Protein AF-A0A3P7KHB3-F1 (afdb_monomer)

Sequence (122 aa):
MINVLMAIGLSVDYSAHVCYHYHLGQRDGLLLNAKERITKILRAVGRPMAEASLSTLICMLPLFFVPVYIIVAFAKTVCLVSLLGLFHGIVIIPVCLSFLIRTKHIPIDTLVLSEQKETMLK

Solvent-accessible surface area (backbone atoms only — not comparable to full-atom values): 6812 Å² total; per-residue (Å²): 114,68,69,58,56,52,41,52,52,55,36,48,47,42,41,48,56,52,50,51,54,48,54,54,65,58,72,69,66,70,95,52,58,71,66,57,48,51,51,53,48,47,57,66,49,46,54,61,51,51,50,54,43,49,55,51,45,60,66,34,53,70,39,63,76,45,98,42,71,69,50,33,51,48,36,52,51,53,47,52,38,43,54,52,22,51,51,47,35,65,51,47,48,60,52,53,46,54,53,54,50,64,72,53,79,64,69,70,67,61,59,56,52,53,56,50,55,60,60,72,74,104

Mean predicted aligned error: 10.56 Å

Nearest PDB structures (foldseek):
  6mg8-assembly1_A  TM=7.502E-01  e=2.997E-01  Mus musculus
  7rpi-assembly1_A  TM=7.398E-01  e=9.853E-01  Mus musculus
  8fvt-assembly1_B  TM=3.772E-01  e=4.816E+00  synthetic construct

Foldseek 3Di:
DVLVVVLVVLLVVLQVQLVVLLVVLVVVDPPDDLVVSLVVSLVVRLVVLVVVLVVLLVVLVVQCPDPDPVSNVSSVSSNVSSVVSSCCSSPVVSVVSVVVVVVPPPPPVVVVVVVVVVVVVD

Secondary structure (DSSP, 8-state):
-HHHHHHHHHHHHHHHHHHHHHHHHHHT-----HHHHHHHHHHHHHHHHHHHHHHHHHHHGGGGGS--HHHHHHHHHHHHHHHHHHHHHHHHHHHHHHHHHHH----THHHHHHHHHHHTT-

InterPro domains:
  IPR051697 Patched domain-containing protein [PTHR10796] (1-102)

pLDDT: mean 76.52, std 15.6, range [40.28, 95.19]

Organism: Strongylus vulgaris (NCBI:txid40348)

Structure (mmCIF, N/CA/C/O backbone):
data_AF-A0A3P7KHB3-F1
#
_entry.id   AF-A0A3P7KHB3-F1
#
loop_
_atom_site.group_PDB
_atom_site.id
_atom_site.type_symbol
_atom_site.label_atom_id
_atom_site.label_alt_id
_atom_site.label_comp_id
_atom_site.label_asym_id
_atom_site.label_entity_id
_atom_site.label_seq_id
_atom_site.pdbx_PDB_ins_code
_atom_site.Cartn_x
_atom_site.Cartn_y
_atom_site.Cartn_z
_atom_site.occupancy
_atom_site.B_iso_or_equiv
_atom_site.auth_seq_id
_atom_site.auth_comp_id
_atom_site.auth_asym_id
_atom_site.auth_atom_id
_atom_site.pdbx_PDB_model_num
ATOM 1 N N . MET A 1 1 ? -15.597 12.488 11.750 1.00 77.19 1 MET A N 1
ATOM 2 C CA . MET A 1 1 ? -14.901 13.290 10.714 1.00 77.19 1 MET A CA 1
ATOM 3 C C . MET A 1 1 ? -13.410 12.959 10.625 1.00 77.19 1 MET A C 1
ATOM 5 O O . MET A 1 1 ? -12.933 12.753 9.520 1.00 77.19 1 MET A O 1
ATOM 9 N N . ILE A 1 2 ? -12.695 12.801 11.749 1.00 87.06 2 ILE A N 1
ATOM 10 C CA . ILE A 1 2 ? -11.264 12.424 11.775 1.00 87.06 2 ILE A CA 1
ATOM 11 C C . ILE A 1 2 ? -10.922 11.146 10.974 1.00 87.06 2 ILE A C 1
ATOM 13 O O . ILE A 1 2 ? -9.929 11.133 10.257 1.00 87.06 2 ILE A O 1
ATOM 17 N N . ASN A 1 3 ? -11.775 10.110 10.998 1.00 85.25 3 ASN A N 1
ATOM 18 C CA . ASN A 1 3 ? -11.528 8.853 10.269 1.00 85.25 3 ASN A CA 1
ATOM 19 C C . ASN A 1 3 ? -11.426 9.053 8.750 1.00 85.25 3 ASN A C 1
ATOM 21 O O . ASN A 1 3 ? -10.685 8.335 8.093 1.00 85.25 3 ASN A O 1
ATOM 25 N N . VAL A 1 4 ? -12.149 10.033 8.194 1.00 85.81 4 VAL A N 1
ATOM 26 C CA . VAL A 1 4 ? -12.103 10.342 6.756 1.00 85.81 4 VAL A CA 1
ATOM 27 C C . VAL A 1 4 ? -10.781 11.022 6.402 1.00 85.81 4 VAL A C 1
ATOM 29 O O . VAL A 1 4 ? -10.164 10.671 5.405 1.00 85.81 4 VAL A O 1
ATOM 32 N N . LEU A 1 5 ? -10.302 11.941 7.246 1.00 89.81 5 LEU A N 1
ATOM 33 C CA . LEU A 1 5 ? -9.004 12.595 7.052 1.00 89.81 5 LEU A CA 1
ATOM 34 C C . LEU A 1 5 ? -7.849 11.589 7.142 1.00 89.81 5 LEU A C 1
ATOM 36 O O . LEU A 1 5 ? -6.985 11.568 6.270 1.00 89.81 5 LEU A O 1
ATOM 40 N N . MET A 1 6 ? -7.882 10.706 8.146 1.00 88.00 6 MET A N 1
ATOM 41 C CA . MET A 1 6 ? -6.930 9.596 8.278 1.00 88.00 6 MET A CA 1
ATOM 42 C C . MET A 1 6 ? -6.962 8.664 7.064 1.00 88.00 6 MET A C 1
ATOM 44 O O . MET A 1 6 ? -5.914 8.248 6.578 1.00 88.00 6 MET A O 1
ATOM 48 N N . ALA A 1 7 ? -8.159 8.363 6.553 1.00 85.62 7 ALA A N 1
ATOM 49 C CA . ALA A 1 7 ? -8.325 7.518 5.381 1.00 85.62 7 ALA A CA 1
ATOM 50 C C . ALA A 1 7 ? -7.689 8.128 4.122 1.00 85.62 7 ALA A C 1
ATOM 52 O O . ALA A 1 7 ? -6.986 7.432 3.389 1.00 85.62 7 ALA A O 1
ATOM 53 N N . ILE A 1 8 ? -7.890 9.428 3.898 1.00 88.75 8 ILE A N 1
ATOM 54 C CA . ILE A 1 8 ? -7.276 10.149 2.776 1.00 88.75 8 ILE A CA 1
ATOM 55 C C . ILE A 1 8 ? -5.749 10.155 2.924 1.00 88.75 8 ILE A C 1
ATOM 57 O O . ILE A 1 8 ? -5.054 9.826 1.967 1.00 88.75 8 ILE A O 1
ATOM 61 N N . GLY A 1 9 ? -5.235 10.465 4.120 1.00 88.38 9 GLY A N 1
ATOM 62 C CA . GLY A 1 9 ? -3.796 10.484 4.396 1.00 88.38 9 GLY A CA 1
ATOM 63 C C . GLY A 1 9 ? -3.125 9.139 4.114 1.00 88.38 9 GLY A C 1
ATOM 64 O O . GLY A 1 9 ? -2.205 9.077 3.304 1.00 88.38 9 GLY A O 1
ATOM 65 N N . LEU A 1 10 ? -3.649 8.052 4.693 1.00 83.44 10 LEU A N 1
ATOM 66 C CA . LEU A 1 10 ? -3.123 6.699 4.474 1.00 83.44 10 LEU A CA 1
ATOM 67 C C . LEU A 1 10 ? -3.180 6.289 2.996 1.00 83.44 10 LEU A C 1
ATOM 69 O O . LEU A 1 10 ? -2.219 5.734 2.472 1.00 83.44 10 LEU A O 1
ATOM 73 N N . SER A 1 11 ? -4.278 6.589 2.295 1.00 84.81 11 SER A N 1
ATOM 74 C CA . SER A 1 11 ? -4.411 6.261 0.871 1.00 84.81 11 SER A CA 1
ATOM 75 C C . SER A 1 11 ? -3.403 7.007 -0.014 1.00 84.81 11 SER A C 1
ATOM 77 O O . SER A 1 11 ? -2.885 6.432 -0.981 1.00 84.81 11 SER A O 1
ATOM 79 N N . VAL A 1 12 ? -3.144 8.285 0.279 1.00 86.06 12 VAL A N 1
ATOM 80 C CA . VAL A 1 12 ? -2.172 9.099 -0.466 1.00 86.06 12 VAL A CA 1
ATOM 81 C C . VAL A 1 12 ? -0.746 8.619 -0.194 1.00 86.06 12 VAL A C 1
ATOM 83 O O . VAL A 1 12 ? 0.024 8.502 -1.146 1.00 86.06 12 VAL A O 1
ATOM 86 N N . ASP A 1 13 ? -0.423 8.247 1.046 1.00 86.44 13 ASP A N 1
ATOM 87 C CA . ASP A 1 13 ? 0.891 7.708 1.425 1.00 86.44 13 ASP A CA 1
ATOM 88 C C . ASP A 1 13 ? 1.235 6.428 0.656 1.00 86.44 13 ASP A C 1
ATOM 90 O O . ASP A 1 13 ? 2.311 6.332 0.056 1.00 86.44 13 ASP A O 1
ATOM 94 N N . TYR A 1 14 ? 0.300 5.469 0.587 1.00 83.38 14 TYR A N 1
ATOM 95 C CA . TYR A 1 14 ? 0.499 4.238 -0.188 1.00 83.38 14 TYR A CA 1
ATOM 96 C C . TYR A 1 14 ? 0.823 4.543 -1.657 1.00 83.38 14 TYR A C 1
ATOM 98 O O . TYR A 1 14 ? 1.729 3.948 -2.240 1.00 83.38 14 TYR A O 1
ATOM 106 N N . SER A 1 15 ? 0.127 5.511 -2.257 1.00 83.06 15 SER A N 1
ATOM 107 C CA . SER A 1 15 ? 0.347 5.888 -3.658 1.00 83.06 15 SER A CA 1
ATOM 108 C C . SER A 1 15 ? 1.674 6.632 -3.860 1.00 83.06 15 SER A C 1
ATOM 110 O O . SER A 1 15 ? 2.387 6.376 -4.836 1.00 83.06 15 SER A O 1
ATOM 112 N N . ALA A 1 16 ? 2.035 7.527 -2.936 1.00 85.00 16 ALA A N 1
ATOM 113 C CA . ALA A 1 16 ? 3.264 8.313 -2.991 1.00 85.00 16 ALA A CA 1
ATOM 114 C C . ALA A 1 16 ? 4.513 7.432 -2.848 1.00 85.00 16 ALA A C 1
ATOM 116 O O . ALA A 1 16 ? 5.435 7.551 -3.659 1.00 85.00 16 ALA A O 1
ATOM 117 N N . HIS A 1 17 ? 4.520 6.497 -1.893 1.00 81.25 17 HIS A N 1
ATOM 118 C CA . HIS A 1 17 ? 5.635 5.568 -1.694 1.00 81.25 17 HIS A CA 1
ATOM 119 C C . HIS A 1 17 ? 5.889 4.697 -2.926 1.00 81.25 17 HIS A C 1
ATOM 121 O O . HIS A 1 17 ? 7.030 4.565 -3.380 1.00 81.25 17 HIS A O 1
ATOM 127 N N . VAL A 1 18 ? 4.833 4.141 -3.520 1.00 78.69 18 VAL A N 1
ATOM 128 C CA . VAL A 1 18 ? 4.968 3.305 -4.718 1.00 78.69 18 VAL A CA 1
ATOM 129 C C . VAL A 1 18 ? 5.438 4.131 -5.921 1.00 78.69 18 VAL A C 1
ATOM 131 O O . VAL A 1 18 ? 6.312 3.680 -6.664 1.00 78.69 18 VAL A O 1
ATOM 134 N N . CYS A 1 19 ? 4.926 5.353 -6.095 1.00 79.12 19 CYS A N 1
ATOM 135 C CA . CYS A 1 19 ? 5.354 6.254 -7.168 1.00 79.12 19 CYS A CA 1
ATOM 136 C C . CYS A 1 19 ? 6.832 6.662 -7.027 1.00 79.12 19 CYS A C 1
ATOM 138 O O . CYS A 1 19 ? 7.592 6.606 -7.997 1.0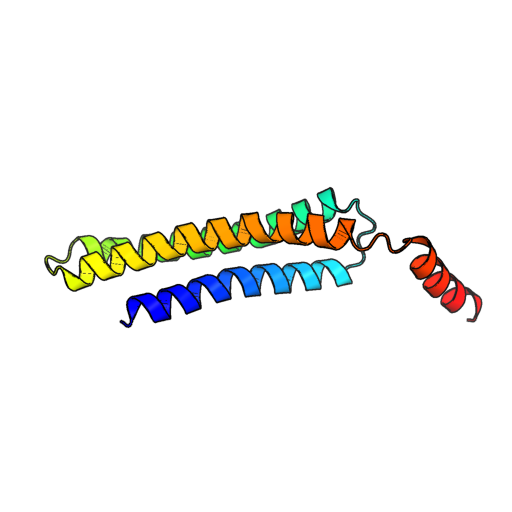0 79.12 19 CYS A O 1
ATOM 140 N N . TYR A 1 20 ? 7.261 7.008 -5.812 1.00 81.69 20 TYR A N 1
ATOM 141 C CA . TYR A 1 20 ? 8.634 7.415 -5.524 1.00 81.69 20 TYR A CA 1
ATOM 142 C C . TYR A 1 20 ? 9.641 6.308 -5.857 1.00 81.69 20 TYR A C 1
ATOM 144 O O . TYR A 1 20 ? 10.579 6.523 -6.628 1.00 81.69 20 TYR A O 1
ATOM 152 N N . HIS A 1 21 ? 9.412 5.093 -5.352 1.00 76.31 21 HIS A N 1
ATOM 153 C CA . HIS A 1 21 ? 10.289 3.957 -5.639 1.00 76.31 21 HIS A CA 1
ATOM 154 C C . HIS A 1 21 ? 10.237 3.524 -7.109 1.00 76.31 21 HIS A C 1
ATOM 156 O O . HIS A 1 21 ? 11.239 3.046 -7.647 1.00 76.31 21 HIS A O 1
ATOM 162 N N . TYR A 1 22 ? 9.107 3.728 -7.791 1.00 73.62 22 TYR A N 1
ATOM 163 C CA . TYR A 1 22 ? 9.029 3.518 -9.232 1.00 73.62 22 TYR A CA 1
ATOM 164 C C . TYR A 1 22 ? 9.907 4.494 -10.023 1.00 73.62 22 TYR A C 1
ATOM 166 O O . TYR A 1 22 ? 10.587 4.079 -10.969 1.00 73.62 22 TYR A O 1
ATOM 174 N N . HIS A 1 23 ? 9.902 5.773 -9.643 1.00 71.44 23 HIS A N 1
ATOM 175 C CA . HIS A 1 23 ? 10.740 6.785 -10.276 1.00 71.44 23 HIS A CA 1
ATOM 176 C C . HIS A 1 23 ? 12.227 6.544 -9.989 1.00 71.44 23 HIS A C 1
ATOM 178 O O . HIS A 1 23 ? 13.058 6.670 -10.888 1.00 71.44 23 HIS A O 1
ATOM 184 N N . LEU A 1 24 ? 12.565 6.104 -8.776 1.00 72.06 24 LEU A N 1
ATOM 185 C CA . LEU A 1 24 ? 13.930 5.707 -8.439 1.00 72.06 24 LEU A CA 1
ATOM 186 C C . LEU A 1 24 ? 14.395 4.529 -9.315 1.00 72.06 24 LEU A C 1
ATOM 188 O O . LEU A 1 24 ? 15.404 4.633 -10.005 1.00 72.06 24 LEU A O 1
ATOM 192 N N . GLY A 1 25 ? 13.568 3.487 -9.448 1.00 66.00 25 GLY A N 1
ATOM 193 C CA . GLY A 1 25 ? 13.828 2.372 -10.364 1.00 66.00 25 GLY A CA 1
ATOM 194 C C . GLY A 1 25 ? 13.714 2.713 -11.861 1.00 66.00 25 GLY A C 1
ATOM 195 O O . GLY A 1 25 ? 13.888 1.825 -12.699 1.00 66.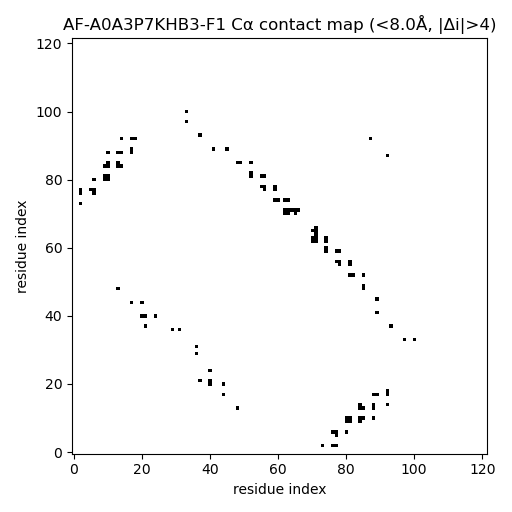00 25 GLY A O 1
ATOM 196 N N . GLN A 1 26 ? 13.329 3.939 -12.254 1.00 63.44 26 GLN A N 1
ATOM 197 C CA . GLN A 1 26 ? 13.480 4.442 -13.638 1.00 63.44 26 GLN A CA 1
ATOM 198 C C . GLN A 1 26 ? 14.897 4.947 -13.881 1.00 63.44 26 GLN A C 1
ATOM 200 O O . GLN A 1 26 ? 15.410 4.765 -14.981 1.00 63.44 26 GLN A O 1
ATOM 205 N N . ARG A 1 27 ? 15.508 5.576 -12.873 1.00 61.84 27 ARG A N 1
ATOM 206 C CA . ARG A 1 27 ? 16.837 6.187 -12.985 1.00 61.84 27 ARG A CA 1
ATOM 207 C C . ARG A 1 27 ? 17.951 5.143 -13.015 1.00 61.84 27 ARG A C 1
ATOM 209 O O . ARG A 1 27 ? 18.938 5.366 -13.699 1.00 61.84 27 ARG A O 1
ATOM 216 N N . ASP A 1 28 ? 17.739 3.980 -12.399 1.00 57.69 28 ASP A N 1
ATOM 217 C CA . ASP A 1 28 ? 18.711 2.873 -12.377 1.00 57.69 28 ASP A CA 1
ATOM 218 C C . ASP A 1 28 ? 18.849 2.097 -13.711 1.00 57.69 28 ASP A C 1
ATOM 220 O O . ASP A 1 28 ? 19.413 1.006 -13.738 1.00 57.69 28 ASP A O 1
ATOM 224 N N . GLY A 1 29 ? 18.341 2.625 -14.833 1.00 51.84 29 GLY A N 1
ATOM 225 C CA . GLY A 1 29 ? 18.830 2.250 -16.170 1.00 51.84 29 GLY A CA 1
ATOM 226 C C . GLY A 1 29 ? 18.706 0.775 -16.578 1.00 51.84 29 GLY A C 1
ATOM 227 O O . GLY A 1 29 ? 19.499 0.291 -17.378 1.00 51.84 29 GLY A O 1
ATOM 228 N N . LEU A 1 30 ? 17.730 0.021 -16.064 1.00 48.97 30 LEU A N 1
ATOM 229 C CA . LEU A 1 30 ? 17.516 -1.355 -16.521 1.00 48.97 30 LEU A CA 1
ATOM 230 C C . LEU A 1 30 ? 16.823 -1.345 -17.885 1.00 48.97 30 LEU A C 1
ATOM 232 O O . LEU A 1 30 ? 15.615 -1.102 -17.961 1.00 48.97 30 LEU A O 1
ATOM 236 N N . LEU A 1 31 ? 17.586 -1.668 -18.936 1.00 49.78 31 LEU A N 1
ATOM 237 C CA . LEU A 1 31 ? 17.110 -2.044 -20.275 1.00 49.78 31 LEU A CA 1
ATOM 238 C C . LEU A 1 31 ? 16.313 -3.363 -20.227 1.00 49.78 31 LEU A C 1
ATOM 240 O O . LEU A 1 31 ? 16.644 -4.351 -20.874 1.00 49.78 31 LEU A O 1
ATOM 244 N N . LEU A 1 32 ? 15.283 -3.405 -19.390 1.00 55.22 32 LEU A N 1
ATOM 245 C CA . LEU A 1 32 ? 14.363 -4.518 -19.251 1.00 55.22 32 LEU A CA 1
ATOM 246 C C . LEU A 1 32 ? 13.029 -4.147 -19.875 1.00 55.22 32 LEU A C 1
ATOM 248 O O . LEU A 1 32 ? 12.581 -2.998 -19.834 1.00 55.22 32 LEU A O 1
ATOM 252 N N . ASN A 1 33 ? 12.364 -5.169 -20.399 1.00 64.88 33 ASN A N 1
ATOM 253 C CA . ASN A 1 33 ? 11.018 -5.069 -20.929 1.00 64.88 33 ASN A CA 1
ATOM 254 C C . ASN A 1 33 ? 10.094 -4.406 -19.886 1.00 64.88 33 ASN A C 1
ATOM 256 O O . ASN A 1 33 ? 10.183 -4.707 -18.691 1.00 64.88 33 ASN A O 1
ATOM 260 N N . ALA A 1 34 ? 9.190 -3.514 -20.309 1.00 67.75 34 ALA A N 1
ATOM 261 C CA . ALA A 1 34 ? 8.378 -2.693 -19.395 1.00 67.75 34 ALA A CA 1
ATOM 262 C C . ALA A 1 34 ? 7.660 -3.523 -18.307 1.00 67.75 34 ALA A C 1
ATOM 264 O O . ALA A 1 34 ? 7.555 -3.103 -17.155 1.00 67.75 34 ALA A O 1
ATOM 265 N N . LYS A 1 35 ? 7.234 -4.744 -18.656 1.00 70.19 35 LYS A N 1
ATOM 266 C CA . LYS A 1 35 ? 6.599 -5.707 -17.744 1.00 70.19 35 LYS A CA 1
ATOM 267 C C . LYS A 1 35 ? 7.544 -6.254 -16.667 1.00 70.19 35 LYS A C 1
ATOM 269 O O . LYS A 1 35 ? 7.152 -6.342 -15.502 1.00 70.19 35 LYS A O 1
ATOM 274 N N . GLU A 1 36 ? 8.774 -6.613 -17.026 1.00 71.75 36 GLU A N 1
ATOM 275 C CA . GLU A 1 36 ? 9.775 -7.107 -16.068 1.00 71.75 36 GLU A CA 1
ATOM 276 C C . GLU A 1 36 ? 10.207 -6.005 -15.112 1.00 71.75 36 GLU A C 1
ATOM 278 O O . GLU A 1 36 ? 10.320 -6.236 -13.908 1.00 71.75 36 GLU A O 1
ATOM 283 N N . ARG A 1 37 ? 10.359 -4.783 -15.631 1.00 72.62 37 ARG A N 1
ATOM 284 C CA . ARG A 1 37 ? 10.688 -3.609 -14.826 1.00 72.62 37 ARG A CA 1
ATOM 285 C C . ARG A 1 37 ? 9.611 -3.316 -13.779 1.00 72.62 37 ARG A C 1
ATOM 287 O O . ARG A 1 37 ? 9.933 -3.180 -12.600 1.00 72.62 37 ARG A O 1
ATOM 294 N N . ILE A 1 38 ? 8.339 -3.293 -14.183 1.00 74.19 38 ILE A N 1
ATOM 295 C CA . ILE A 1 38 ? 7.208 -3.118 -13.258 1.00 74.19 38 ILE A CA 1
ATOM 296 C C . ILE A 1 38 ? 7.181 -4.245 -12.222 1.00 74.19 38 ILE A C 1
ATOM 298 O O . ILE A 1 38 ? 7.061 -3.971 -11.033 1.00 74.19 38 ILE A O 1
ATOM 302 N N . THR A 1 39 ? 7.360 -5.498 -12.642 1.00 77.56 39 THR A N 1
ATOM 303 C CA . THR A 1 39 ? 7.340 -6.654 -11.730 1.00 77.56 39 THR A CA 1
ATOM 304 C C . THR A 1 39 ? 8.468 -6.594 -10.699 1.00 77.56 39 THR A C 1
ATOM 306 O O . THR A 1 39 ? 8.250 -6.896 -9.526 1.00 77.56 39 THR A O 1
ATOM 309 N N . LYS A 1 40 ? 9.673 -6.182 -11.107 1.00 77.38 40 LYS A N 1
ATOM 310 C CA . LYS A 1 40 ? 10.829 -6.058 -10.210 1.00 77.38 40 LYS A CA 1
ATOM 311 C C . LYS A 1 40 ? 10.610 -4.961 -9.166 1.00 77.38 40 LYS A C 1
ATOM 313 O O . LYS A 1 40 ? 10.848 -5.195 -7.984 1.00 77.38 40 LYS A O 1
ATOM 318 N N . ILE A 1 41 ? 10.086 -3.810 -9.586 1.00 75.88 41 ILE A N 1
ATOM 319 C CA . ILE A 1 41 ? 9.760 -2.691 -8.690 1.00 75.88 41 ILE A CA 1
ATOM 320 C C . ILE A 1 41 ? 8.622 -3.076 -7.740 1.00 75.88 41 ILE A C 1
ATOM 322 O O . ILE A 1 41 ? 8.731 -2.870 -6.535 1.00 75.88 41 ILE A O 1
ATOM 326 N N . LEU A 1 42 ? 7.563 -3.707 -8.252 1.00 80.19 42 LEU A N 1
ATOM 327 C CA . LEU A 1 42 ? 6.432 -4.144 -7.438 1.00 80.19 42 LEU A CA 1
ATOM 328 C C . LEU A 1 42 ? 6.842 -5.221 -6.427 1.00 80.19 42 LEU A C 1
ATOM 330 O O . LEU A 1 42 ? 6.311 -5.251 -5.325 1.00 80.19 42 LEU A O 1
ATOM 334 N N . ARG A 1 43 ? 7.821 -6.074 -6.748 1.00 81.44 43 ARG A N 1
ATOM 335 C CA . ARG A 1 43 ? 8.406 -7.008 -5.772 1.00 81.44 43 ARG A CA 1
ATOM 336 C C . ARG A 1 43 ? 9.231 -6.298 -4.703 1.00 81.44 43 ARG A C 1
ATOM 338 O O . ARG A 1 43 ? 9.147 -6.688 -3.542 1.00 81.44 43 ARG A O 1
ATOM 345 N N . ALA A 1 44 ? 10.001 -5.280 -5.083 1.00 82.00 44 ALA A N 1
ATOM 346 C CA . ALA A 1 44 ? 10.817 -4.510 -4.148 1.00 82.00 44 ALA A CA 1
ATOM 347 C C . ALA A 1 44 ? 9.961 -3.676 -3.179 1.00 82.00 44 ALA A C 1
ATOM 349 O O . ALA A 1 44 ? 10.269 -3.615 -1.995 1.00 82.00 44 ALA A O 1
ATOM 350 N N . VAL A 1 45 ? 8.865 -3.082 -3.663 1.00 83.62 45 VAL A N 1
ATOM 351 C CA . VAL A 1 45 ? 7.998 -2.178 -2.883 1.00 83.62 45 VAL A CA 1
ATOM 352 C C . VAL A 1 45 ? 6.793 -2.893 -2.270 1.00 83.62 45 VAL A C 1
ATOM 354 O O . VAL A 1 45 ? 6.337 -2.542 -1.187 1.00 83.62 45 VAL A O 1
ATOM 357 N N . GLY A 1 46 ? 6.276 -3.930 -2.924 1.00 85.56 46 GLY A N 1
ATOM 358 C CA . GLY A 1 46 ? 5.080 -4.641 -2.475 1.00 85.56 46 GLY A CA 1
ATOM 359 C C . GLY A 1 46 ? 5.281 -5.367 -1.147 1.00 85.56 46 GLY A C 1
ATOM 360 O O . GLY A 1 46 ? 4.373 -5.370 -0.323 1.00 85.56 46 GLY A O 1
ATOM 361 N N . ARG A 1 47 ? 6.476 -5.928 -0.901 1.00 85.81 47 ARG A N 1
ATOM 362 C CA . ARG A 1 47 ? 6.808 -6.546 0.395 1.00 85.81 47 ARG A CA 1
ATOM 363 C C . ARG A 1 47 ? 6.765 -5.551 1.565 1.00 85.81 47 ARG A C 1
ATOM 365 O O . ARG A 1 47 ? 5.981 -5.805 2.476 1.00 85.81 47 ARG A O 1
ATOM 372 N N . PRO A 1 48 ? 7.514 -4.431 1.549 1.00 89.12 48 PRO A N 1
ATOM 373 C CA . PRO A 1 48 ? 7.472 -3.468 2.650 1.00 89.12 48 PRO A CA 1
ATOM 374 C C . PRO A 1 48 ? 6.094 -2.810 2.812 1.00 89.12 48 PRO A C 1
ATOM 376 O O . PRO A 1 48 ? 5.667 -2.559 3.934 1.00 89.12 48 PRO A O 1
ATOM 379 N N . MET A 1 49 ? 5.349 -2.589 1.722 1.00 88.88 49 MET A N 1
ATOM 380 C CA . MET A 1 49 ? 3.973 -2.079 1.811 1.00 88.88 49 MET A CA 1
ATOM 381 C C . MET A 1 49 ? 3.037 -3.064 2.522 1.00 88.88 49 MET A C 1
ATOM 383 O O . MET A 1 49 ? 2.280 -2.667 3.405 1.00 88.88 49 MET A O 1
ATOM 387 N N . ALA A 1 50 ? 3.089 -4.348 2.154 1.00 89.94 50 ALA A N 1
ATOM 388 C CA . ALA A 1 50 ? 2.256 -5.373 2.775 1.00 89.94 50 ALA A CA 1
ATOM 389 C C . ALA A 1 50 ? 2.590 -5.543 4.263 1.00 89.94 50 ALA A C 1
ATOM 391 O O . ALA A 1 50 ? 1.684 -5.690 5.082 1.00 89.94 50 ALA A O 1
ATOM 392 N N . GLU A 1 51 ? 3.873 -5.476 4.616 1.00 92.12 51 GLU A N 1
ATOM 393 C CA . GLU A 1 51 ? 4.339 -5.517 6.002 1.00 92.12 51 GLU A CA 1
ATOM 394 C C . GLU A 1 51 ? 3.826 -4.319 6.817 1.00 92.12 51 GLU A C 1
ATOM 396 O O . GLU A 1 51 ? 3.300 -4.502 7.915 1.00 92.12 51 GLU A O 1
ATOM 401 N N . ALA A 1 52 ? 3.884 -3.107 6.257 1.00 90.81 52 ALA A N 1
ATOM 402 C CA . ALA A 1 52 ? 3.353 -1.901 6.894 1.00 90.81 52 ALA A CA 1
ATOM 403 C C . ALA A 1 52 ? 1.824 -1.952 7.094 1.00 90.81 52 ALA A C 1
ATOM 405 O O . ALA A 1 52 ? 1.299 -1.542 8.134 1.00 90.81 52 ALA A O 1
ATOM 406 N N . SER A 1 53 ? 1.078 -2.482 6.123 1.00 91.50 53 SER A N 1
ATOM 407 C CA . SER A 1 53 ? -0.363 -2.703 6.289 1.00 91.50 53 SER A CA 1
ATOM 408 C C . SER A 1 53 ? -0.655 -3.771 7.346 1.00 91.50 53 SER A C 1
ATOM 410 O O . SER A 1 53 ? -1.532 -3.574 8.184 1.00 91.50 53 SER A O 1
ATOM 412 N N . LEU A 1 54 ? 0.098 -4.875 7.369 1.00 93.81 54 LEU A N 1
ATOM 413 C CA . LEU A 1 54 ? -0.052 -5.931 8.376 1.00 93.81 54 LEU A CA 1
ATOM 414 C C . LEU A 1 54 ? 0.209 -5.419 9.795 1.00 93.81 54 LEU A C 1
ATOM 416 O O . LEU A 1 54 ? -0.577 -5.713 10.696 1.00 93.81 54 LEU A O 1
ATOM 420 N N . SER A 1 55 ? 1.256 -4.619 10.002 1.00 94.62 55 SER A N 1
ATOM 421 C CA . SER A 1 55 ? 1.545 -4.034 11.316 1.00 94.62 55 SER A CA 1
ATOM 422 C C . SER A 1 55 ? 0.440 -3.075 11.772 1.00 94.62 55 SER A C 1
ATOM 424 O O . SER A 1 55 ? 0.064 -3.086 12.946 1.00 94.62 55 SER A O 1
ATOM 426 N N . THR A 1 56 ? -0.167 -2.330 10.842 1.00 92.62 56 THR A N 1
ATOM 427 C CA . THR A 1 56 ? -1.341 -1.485 11.116 1.00 92.62 56 THR A CA 1
ATOM 428 C C . THR A 1 56 ? -2.550 -2.325 11.536 1.00 92.62 56 THR A C 1
ATOM 430 O O . THR A 1 56 ? -3.220 -1.990 12.512 1.00 92.62 56 THR A O 1
ATOM 433 N N . LEU A 1 57 ? -2.818 -3.442 10.853 1.00 93.12 57 LEU A N 1
ATOM 434 C CA . LEU A 1 57 ? -3.915 -4.346 11.215 1.00 93.12 57 LEU A CA 1
ATOM 435 C C . LEU A 1 57 ? -3.706 -4.962 12.602 1.00 93.12 57 LEU A C 1
ATOM 437 O O . LEU A 1 57 ? -4.637 -4.978 13.405 1.00 93.12 57 LEU A O 1
ATOM 441 N N . ILE A 1 58 ? -2.483 -5.409 12.904 1.00 95.19 58 ILE A N 1
ATOM 442 C CA . ILE A 1 58 ? -2.123 -5.953 14.221 1.00 95.19 58 ILE A CA 1
ATOM 443 C C . ILE A 1 58 ? -2.289 -4.885 15.308 1.00 95.19 58 ILE A C 1
ATOM 445 O O . ILE A 1 58 ? -2.857 -5.167 16.361 1.00 95.19 58 ILE A O 1
ATOM 449 N N . CYS A 1 59 ? -1.869 -3.647 15.039 1.00 93.75 59 CYS A N 1
ATOM 450 C CA . CYS A 1 59 ? -2.028 -2.512 15.951 1.00 93.75 59 CYS A CA 1
ATOM 451 C C . CYS A 1 59 ? -3.504 -2.223 16.284 1.00 93.75 59 CYS A C 1
ATOM 453 O O . CYS A 1 59 ? -3.831 -1.841 17.407 1.00 93.75 59 CYS A O 1
ATOM 455 N N . MET A 1 60 ? -4.417 -2.456 15.338 1.00 93.19 60 MET A N 1
ATOM 456 C CA . MET A 1 60 ? -5.852 -2.229 15.537 1.00 93.19 60 MET A CA 1
ATOM 457 C C . MET A 1 60 ? -6.571 -3.381 16.263 1.00 93.19 60 MET A C 1
ATOM 459 O O . MET A 1 60 ? -7.668 -3.164 16.776 1.00 93.19 60 MET A O 1
ATOM 463 N N . LEU A 1 61 ? -5.982 -4.583 16.362 1.00 93.31 61 LEU A N 1
ATOM 464 C CA . LEU A 1 61 ? -6.577 -5.738 17.060 1.00 93.31 61 LEU A CA 1
ATOM 465 C C . LEU A 1 61 ? -7.037 -5.452 18.506 1.00 93.31 61 LEU A C 1
ATOM 467 O O . LEU A 1 61 ? -8.188 -5.766 18.813 1.00 93.31 61 LEU A O 1
ATOM 471 N N . PRO A 1 62 ? -6.228 -4.850 19.405 1.00 93.62 62 PRO A N 1
ATOM 472 C CA . PRO A 1 62 ? -6.649 -4.590 20.785 1.00 93.62 62 PRO A CA 1
ATOM 473 C C . PRO A 1 62 ? -7.866 -3.658 20.892 1.00 93.62 62 PRO A C 1
ATOM 475 O O . PRO A 1 62 ? -8.654 -3.778 21.830 1.00 93.62 62 PRO A O 1
ATOM 478 N N . LEU A 1 63 ? -8.070 -2.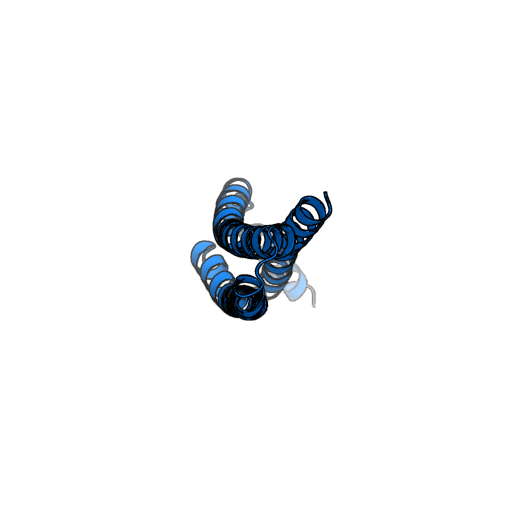763 19.919 1.00 91.12 63 LEU A N 1
ATOM 479 C CA . LEU A 1 63 ? -9.177 -1.803 19.933 1.00 91.12 63 LEU A CA 1
ATOM 480 C C . LEU A 1 63 ? -10.544 -2.473 19.718 1.00 91.12 63 LEU A C 1
ATOM 482 O O . LEU A 1 63 ? -11.562 -1.904 20.107 1.00 91.12 63 LEU A O 1
ATOM 486 N N . PHE A 1 64 ? -10.587 -3.685 19.155 1.00 91.06 64 PHE A N 1
ATOM 487 C CA . PHE A 1 64 ? -11.833 -4.443 19.002 1.00 91.06 64 PHE A CA 1
ATOM 488 C C . PHE A 1 64 ? -12.390 -4.978 20.326 1.00 91.06 64 PHE A C 1
ATOM 490 O O . PHE A 1 64 ? -13.590 -5.226 20.413 1.00 91.06 64 PHE A O 1
ATOM 497 N N . PHE A 1 65 ? -11.552 -5.133 21.355 1.00 91.81 65 PHE A N 1
ATOM 498 C CA . PHE A 1 65 ? -11.974 -5.628 22.671 1.00 91.81 65 PHE A CA 1
ATOM 499 C C . PHE A 1 65 ? -12.539 -4.526 23.575 1.00 91.81 65 PHE A C 1
ATOM 501 O O . PHE A 1 65 ? -13.046 -4.811 24.659 1.00 91.81 65 PHE A O 1
ATOM 508 N N . VAL A 1 66 ? -12.472 -3.266 23.140 1.00 93.56 66 VAL A N 1
ATOM 509 C CA . VAL A 1 66 ? -13.014 -2.131 23.886 1.00 93.56 66 VAL A CA 1
ATOM 510 C C . VAL A 1 66 ? -14.525 -2.043 23.630 1.00 93.56 66 VAL A C 1
ATOM 512 O O . VAL A 1 66 ? -14.929 -1.862 22.480 1.00 93.56 66 VAL A O 1
ATOM 515 N N . PRO A 1 67 ? -15.390 -2.097 24.663 1.00 90.38 67 PRO A N 1
ATOM 516 C CA . PRO A 1 67 ? -16.850 -2.074 24.515 1.00 90.38 67 PRO A CA 1
ATOM 517 C C . PRO A 1 67 ? -17.390 -0.656 24.244 1.00 90.38 67 PRO A C 1
ATOM 519 O O . PRO A 1 67 ? -18.416 -0.245 24.778 1.00 90.38 67 PRO A O 1
ATOM 522 N N . VAL A 1 68 ? -16.684 0.125 23.426 1.00 94.12 68 VAL A N 1
ATOM 523 C CA . VAL A 1 68 ? -17.058 1.490 23.059 1.00 94.12 68 VAL A CA 1
ATOM 524 C C . VAL A 1 68 ? -17.209 1.556 21.547 1.00 94.12 68 VAL A C 1
ATOM 526 O O . VAL A 1 68 ? -16.241 1.405 20.801 1.00 94.12 68 VAL A O 1
ATOM 529 N N . TYR A 1 69 ? -18.430 1.846 21.095 1.00 90.75 69 TYR A N 1
ATOM 530 C CA . TYR A 1 69 ? -18.792 1.890 19.676 1.00 90.75 69 TYR A CA 1
ATOM 531 C C . TYR A 1 69 ? -17.822 2.724 18.830 1.00 90.75 69 TYR A C 1
ATOM 533 O O . TYR A 1 69 ? -17.407 2.288 17.758 1.00 90.75 69 TYR A O 1
ATOM 541 N N . ILE A 1 70 ? -17.422 3.904 19.318 1.00 90.81 70 ILE A N 1
ATOM 542 C CA . ILE A 1 70 ? -16.577 4.812 18.537 1.00 90.81 70 ILE A CA 1
ATOM 543 C C . ILE A 1 70 ? -15.173 4.249 18.289 1.00 90.81 70 ILE A C 1
ATOM 545 O O . ILE A 1 70 ? -14.622 4.443 17.207 1.00 90.81 70 ILE A O 1
ATOM 549 N N . ILE A 1 71 ? -14.626 3.501 19.251 1.00 90.94 71 ILE A N 1
ATOM 550 C CA . ILE A 1 71 ? -13.294 2.890 19.167 1.00 90.94 71 ILE A CA 1
ATOM 551 C C . ILE A 1 71 ? -13.315 1.705 18.201 1.00 90.94 71 ILE A C 1
ATOM 553 O O . ILE A 1 71 ? -12.449 1.588 17.334 1.00 90.94 71 ILE A O 1
ATOM 557 N N . VAL A 1 72 ? -14.356 0.874 18.273 1.00 91.31 72 VAL A N 1
ATOM 558 C CA . VAL A 1 72 ? -14.535 -0.251 17.345 1.00 91.31 72 VAL A CA 1
ATOM 559 C C . VAL A 1 72 ? -14.784 0.251 15.920 1.00 91.31 72 VAL A C 1
ATOM 561 O O . VAL A 1 72 ? -14.193 -0.260 14.969 1.00 91.31 72 VAL A O 1
ATOM 564 N N . ALA A 1 73 ? -15.619 1.280 15.747 1.00 90.75 73 ALA A N 1
ATOM 565 C CA . ALA A 1 73 ? -15.849 1.901 14.444 1.00 90.75 73 ALA A CA 1
ATOM 566 C C . ALA A 1 73 ? -14.552 2.489 13.863 1.00 90.75 73 ALA A C 1
ATOM 568 O O . ALA A 1 73 ? -14.281 2.321 12.674 1.00 90.75 73 ALA A O 1
ATOM 569 N N . PHE A 1 74 ? -13.722 3.115 14.699 1.00 90.25 74 PHE A N 1
ATOM 570 C CA . PHE A 1 74 ? -12.406 3.615 14.312 1.00 90.25 74 PHE A CA 1
ATOM 571 C C . PHE A 1 74 ? -11.482 2.500 13.808 1.00 90.25 74 PHE A C 1
ATOM 573 O O . PHE A 1 74 ? -11.010 2.575 12.670 1.00 90.25 74 PHE A O 1
ATOM 580 N N . ALA A 1 75 ? -11.306 1.432 14.590 1.00 91.62 75 ALA A N 1
ATOM 581 C CA . ALA A 1 75 ? -10.489 0.285 14.199 1.00 91.62 75 ALA A CA 1
ATOM 582 C C . ALA A 1 75 ? -10.974 -0.332 12.876 1.00 91.62 75 ALA A C 1
ATOM 584 O O . ALA A 1 75 ? -10.180 -0.560 11.963 1.00 91.62 75 ALA A O 1
ATOM 585 N N . LYS A 1 76 ? -12.295 -0.499 12.711 1.00 90.38 76 LYS A N 1
ATOM 586 C CA . LYS A 1 76 ? -12.895 -0.985 11.456 1.00 90.38 76 LYS A CA 1
ATOM 587 C C . LYS A 1 76 ? -12.556 -0.081 10.275 1.00 90.38 76 LYS A C 1
ATOM 589 O O . LYS A 1 76 ? -12.182 -0.593 9.224 1.00 90.38 76 LYS A O 1
ATOM 594 N N . THR A 1 77 ? -12.651 1.240 10.434 1.00 91.81 77 THR A N 1
ATOM 595 C CA . THR A 1 77 ? -12.326 2.177 9.346 1.00 91.81 77 THR A CA 1
ATOM 596 C C . THR A 1 77 ? -10.848 2.156 8.962 1.00 91.81 77 THR A C 1
ATOM 598 O O . THR A 1 77 ? -10.546 2.166 7.770 1.00 91.81 77 THR A O 1
ATOM 601 N N . VAL A 1 78 ? -9.931 2.069 9.932 1.00 91.00 78 VAL A N 1
ATOM 602 C CA . VAL A 1 78 ? -8.486 2.014 9.657 1.00 91.00 78 VAL A CA 1
ATOM 603 C C . VAL A 1 78 ? -8.108 0.700 8.973 1.00 91.00 78 VAL A C 1
ATOM 605 O O . VAL A 1 78 ? -7.392 0.718 7.974 1.00 91.00 78 VAL A O 1
ATOM 608 N N . CYS A 1 79 ? -8.642 -0.435 9.432 1.00 92.00 79 CYS A N 1
ATOM 609 C CA . CYS A 1 79 ? -8.418 -1.717 8.764 1.00 92.00 79 CYS A CA 1
ATOM 610 C C . CYS A 1 79 ? -8.924 -1.698 7.316 1.00 92.00 79 CYS A C 1
ATOM 612 O O . CYS A 1 79 ? -8.226 -2.136 6.402 1.00 92.00 79 CYS A O 1
ATOM 614 N N . LEU A 1 80 ? -10.125 -1.157 7.097 1.00 92.44 80 LEU A N 1
ATOM 615 C CA . LEU A 1 80 ? -10.752 -1.128 5.779 1.00 92.44 80 LEU A CA 1
ATOM 616 C C . LEU A 1 80 ? -9.993 -0.204 4.818 1.00 92.44 80 LEU A C 1
ATOM 618 O O . LEU A 1 80 ? -9.743 -0.594 3.677 1.00 92.44 80 LEU A O 1
ATOM 622 N N . VAL A 1 81 ? -9.549 0.971 5.279 1.00 91.62 81 VAL A N 1
ATOM 623 C CA . VAL A 1 81 ? -8.748 1.865 4.433 1.00 91.62 81 VAL A CA 1
ATOM 624 C C . VAL A 1 81 ? -7.344 1.326 4.173 1.00 91.62 81 VAL A C 1
ATOM 626 O O . VAL A 1 81 ? -6.842 1.495 3.070 1.00 91.62 81 VAL A O 1
ATOM 629 N N . SER A 1 82 ? -6.716 0.646 5.137 1.00 91.50 82 SER A N 1
ATOM 630 C CA . SER A 1 82 ? -5.387 0.059 4.934 1.00 91.50 82 SER A CA 1
ATOM 631 C C . SER A 1 82 ? -5.423 -1.035 3.864 1.00 91.50 82 SER A C 1
ATOM 633 O O . SER A 1 82 ? -4.571 -1.058 2.977 1.00 91.50 82 SER A O 1
ATOM 635 N N . LEU A 1 83 ? -6.453 -1.890 3.880 1.00 91.44 83 LEU A N 1
ATOM 636 C CA . LEU A 1 83 ? -6.648 -2.933 2.870 1.00 91.44 83 LEU A CA 1
ATOM 637 C C . LEU A 1 83 ? -6.970 -2.351 1.489 1.00 91.44 83 LEU A C 1
ATOM 639 O O . LEU A 1 83 ? -6.350 -2.742 0.498 1.00 91.44 83 LEU A O 1
ATOM 643 N N . LEU A 1 84 ? -7.915 -1.407 1.415 1.00 89.69 84 LEU A N 1
ATOM 644 C CA . LEU A 1 84 ? -8.276 -0.767 0.147 1.00 89.69 84 LEU A CA 1
ATOM 645 C C . LEU A 1 84 ? -7.126 0.073 -0.414 1.00 89.69 84 LEU A C 1
ATOM 647 O O . LEU A 1 84 ? -6.876 0.020 -1.613 1.00 89.69 84 LEU A O 1
ATOM 651 N N . GLY A 1 85 ? -6.408 0.804 0.435 1.00 88.31 85 GLY A N 1
ATOM 652 C CA . GLY A 1 85 ? -5.255 1.616 0.060 1.00 88.31 85 GLY A CA 1
ATOM 653 C C . GLY A 1 85 ? -4.094 0.768 -0.450 1.00 88.31 85 GLY A C 1
ATOM 654 O O . GLY A 1 85 ? -3.530 1.086 -1.494 1.00 88.31 85 GLY A O 1
ATOM 655 N N . LEU A 1 86 ? -3.796 -0.358 0.209 1.00 88.81 86 LEU A N 1
ATOM 656 C CA . LEU A 1 86 ? -2.790 -1.316 -0.256 1.00 88.81 86 LEU A CA 1
ATOM 657 C C . LEU A 1 86 ? -3.181 -1.929 -1.607 1.00 88.81 86 LEU A C 1
ATOM 659 O O . LEU A 1 86 ? -2.367 -1.963 -2.531 1.00 88.81 86 LEU A O 1
ATOM 663 N N . PHE A 1 87 ? -4.431 -2.386 -1.742 1.00 87.19 87 PHE A N 1
ATOM 664 C CA . PHE A 1 87 ? -4.935 -2.955 -2.992 1.00 87.19 87 PHE A CA 1
ATOM 665 C C . PHE A 1 87 ? -4.875 -1.930 -4.128 1.00 87.19 87 PHE A C 1
ATOM 667 O O . PHE A 1 87 ? -4.327 -2.203 -5.195 1.00 87.19 87 PHE A O 1
ATOM 674 N N . HIS A 1 88 ? -5.373 -0.721 -3.883 1.00 83.81 88 HIS A N 1
ATOM 675 C CA . HIS A 1 88 ? -5.385 0.352 -4.864 1.00 83.81 88 HIS A CA 1
ATOM 676 C C . HIS A 1 88 ? -3.959 0.807 -5.217 1.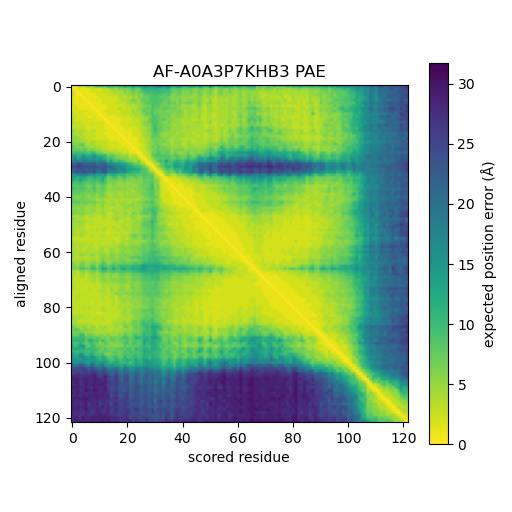00 83.81 88 HIS A C 1
ATOM 678 O O . HIS A 1 88 ? -3.658 0.983 -6.395 1.00 83.81 88 HIS A O 1
ATOM 684 N N . GLY A 1 89 ? -3.054 0.940 -4.245 1.00 79.81 89 GLY A N 1
ATOM 685 C CA . GLY A 1 89 ? -1.658 1.327 -4.470 1.00 79.81 89 GLY A CA 1
ATOM 686 C C . GLY A 1 89 ? -0.877 0.307 -5.303 1.00 79.81 89 GLY A C 1
ATOM 687 O O . GLY A 1 89 ? -0.132 0.684 -6.208 1.00 79.81 89 GLY A O 1
ATOM 688 N N . ILE A 1 90 ? -1.094 -0.990 -5.061 1.00 81.25 90 ILE A N 1
ATOM 689 C CA . ILE A 1 90 ? -0.414 -2.073 -5.786 1.00 81.25 90 ILE A CA 1
ATOM 690 C C . ILE A 1 90 ? -1.039 -2.335 -7.162 1.00 81.25 90 ILE A C 1
ATOM 692 O O . ILE A 1 90 ? -0.307 -2.708 -8.073 1.00 81.25 90 ILE A O 1
ATOM 696 N N . VAL A 1 91 ? -2.352 -2.154 -7.345 1.00 79.06 91 VAL A N 1
ATOM 697 C CA . VAL A 1 91 ? -3.056 -2.495 -8.601 1.00 79.06 91 VAL A CA 1
ATOM 698 C C . VAL A 1 91 ? -3.156 -1.313 -9.565 1.00 79.06 91 VAL A C 1
ATOM 700 O O . VAL A 1 91 ? -2.932 -1.480 -10.764 1.00 79.06 91 VAL A O 1
ATOM 703 N N . ILE A 1 92 ? -3.461 -0.106 -9.084 1.00 77.75 92 ILE A N 1
ATOM 704 C CA . ILE A 1 92 ? -3.678 1.046 -9.975 1.00 77.75 92 ILE A CA 1
ATOM 705 C C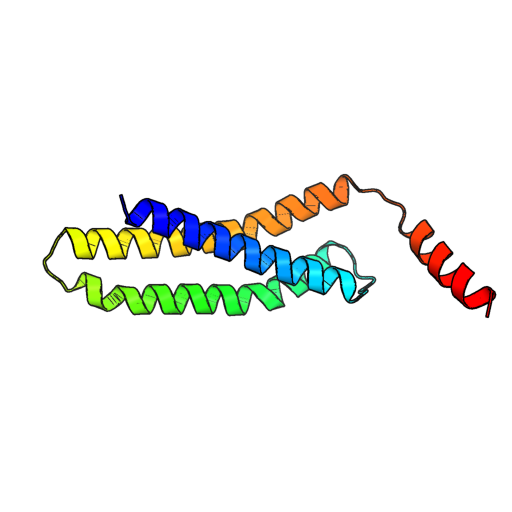 . ILE A 1 92 ? -2.368 1.525 -10.586 1.00 77.75 92 ILE A C 1
ATOM 707 O O . ILE A 1 92 ? -2.343 1.881 -11.760 1.00 77.75 92 ILE A O 1
ATOM 711 N N . ILE A 1 93 ? -1.261 1.481 -9.848 1.00 72.50 93 ILE A N 1
ATOM 712 C CA . ILE A 1 93 ? 0.029 1.944 -10.364 1.00 72.50 93 ILE A CA 1
ATOM 713 C C . ILE A 1 93 ? 0.547 1.115 -11.551 1.00 72.50 93 ILE A C 1
ATOM 715 O O . ILE A 1 93 ? 0.879 1.736 -12.562 1.00 72.50 93 ILE A O 1
ATOM 719 N N . PRO A 1 94 ? 0.588 -0.234 -11.539 1.00 69.44 94 PRO A N 1
ATOM 720 C CA . PRO A 1 94 ? 1.009 -1.002 -12.712 1.00 69.44 94 PRO A CA 1
ATOM 721 C C . PRO A 1 94 ? 0.068 -0.820 -13.909 1.00 69.44 94 PRO A C 1
ATOM 723 O O . PRO A 1 94 ? 0.536 -0.835 -15.051 1.00 69.44 94 PRO A O 1
ATOM 726 N N . VAL A 1 95 ? -1.231 -0.602 -13.676 1.00 75.12 95 VAL A N 1
ATOM 727 C CA . VAL A 1 95 ? -2.213 -0.338 -14.741 1.00 75.12 95 VAL A CA 1
ATOM 728 C C . VAL A 1 95 ? -2.008 1.054 -15.346 1.00 7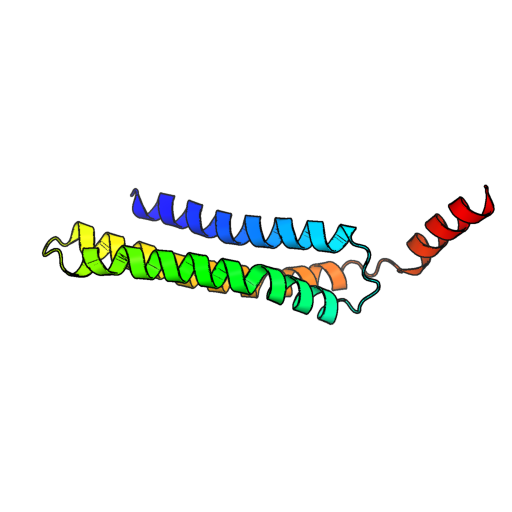5.12 95 VAL A C 1
ATOM 730 O O . VAL A 1 95 ? -1.861 1.172 -16.564 1.00 75.12 95 VAL A O 1
ATOM 733 N N . CYS A 1 96 ? -1.903 2.093 -14.514 1.00 71.19 96 CYS A N 1
ATOM 734 C CA . CYS A 1 96 ? -1.618 3.462 -14.947 1.00 71.19 96 CYS A CA 1
ATOM 735 C C . CYS A 1 96 ? -0.281 3.554 -15.688 1.00 71.19 96 CYS A C 1
ATOM 737 O O . CYS A 1 96 ? -0.215 4.177 -16.744 1.00 71.19 96 CYS A O 1
ATOM 739 N N . LEU A 1 97 ? 0.771 2.890 -15.203 1.00 65.44 97 LEU A N 1
ATOM 740 C CA . LEU A 1 97 ? 2.055 2.795 -15.907 1.00 65.44 97 LEU A CA 1
ATOM 741 C C . LEU A 1 97 ? 1.941 2.085 -17.247 1.00 65.44 97 LEU A C 1
ATOM 743 O O . LEU A 1 97 ? 2.525 2.551 -18.219 1.00 65.44 97 LEU A O 1
ATOM 747 N N . SER A 1 98 ? 1.227 0.959 -17.307 1.00 66.62 98 SER A N 1
ATOM 748 C CA . SER A 1 98 ? 1.044 0.224 -18.563 1.00 66.62 98 SER A CA 1
ATOM 749 C C . SER A 1 98 ? 0.353 1.099 -19.607 1.00 66.62 98 SER A C 1
ATOM 751 O O . SER A 1 98 ? 0.732 1.073 -20.778 1.00 66.62 98 SER A O 1
ATOM 753 N N . PHE A 1 99 ? -0.607 1.923 -19.180 1.00 67.31 99 PHE A N 1
ATOM 754 C CA . PHE A 1 99 ? -1.262 2.899 -20.042 1.00 67.31 99 PHE A CA 1
ATOM 755 C C . PHE A 1 99 ? -0.318 4.046 -20.440 1.00 67.31 99 PHE A C 1
ATOM 757 O O . PHE A 1 99 ? -0.199 4.361 -21.620 1.00 67.31 99 PHE A O 1
ATOM 764 N N . LEU A 1 100 ? 0.428 4.620 -19.490 1.00 65.88 100 LEU A N 1
ATOM 765 C CA . LEU A 1 100 ? 1.345 5.737 -19.744 1.00 65.88 100 LEU A CA 1
ATOM 766 C C . LEU A 1 100 ? 2.517 5.342 -20.663 1.00 65.88 100 LEU A C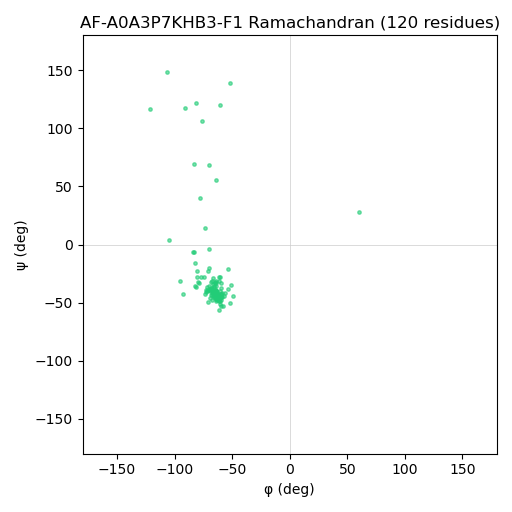 1
ATOM 768 O O . LEU A 1 100 ? 2.896 6.111 -21.545 1.00 65.88 100 LEU A O 1
ATOM 772 N N . ILE A 1 101 ? 3.066 4.134 -20.490 1.00 61.38 101 ILE A N 1
ATOM 773 C CA . ILE A 1 101 ? 4.124 3.559 -21.339 1.00 61.38 101 ILE A CA 1
ATOM 774 C C . ILE A 1 101 ? 3.579 3.237 -22.734 1.00 61.38 101 ILE A C 1
ATOM 776 O O . ILE A 1 101 ? 4.263 3.484 -23.720 1.00 61.38 101 ILE A O 1
ATOM 780 N N . ARG A 1 102 ? 2.340 2.739 -22.844 1.00 55.16 102 ARG A N 1
ATOM 781 C CA . ARG A 1 102 ? 1.693 2.503 -24.144 1.00 55.16 102 ARG A CA 1
ATOM 782 C C . ARG A 1 102 ? 1.449 3.803 -24.920 1.00 55.16 102 ARG A C 1
ATOM 784 O O . A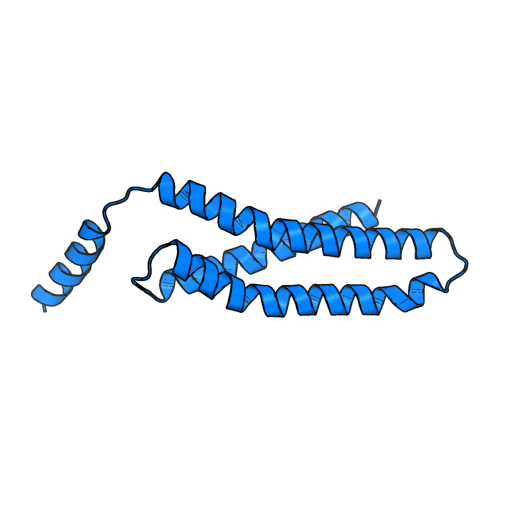RG A 1 102 ? 1.556 3.791 -26.141 1.00 55.16 102 ARG A O 1
ATOM 791 N N . THR A 1 103 ? 1.168 4.909 -24.232 1.00 53.28 103 THR A N 1
ATOM 792 C CA . THR A 1 103 ? 0.994 6.231 -24.859 1.00 53.28 103 THR A CA 1
ATOM 793 C C . THR A 1 103 ? 2.336 6.889 -25.209 1.00 53.28 103 THR A C 1
ATOM 795 O O . THR A 1 103 ? 2.449 7.542 -26.244 1.00 53.28 103 THR A O 1
ATOM 798 N N . LYS A 1 104 ? 3.392 6.664 -24.413 1.00 46.00 104 LYS A N 1
ATOM 799 C CA . LYS A 1 104 ? 4.785 6.970 -24.783 1.00 46.00 104 LYS A CA 1
ATOM 800 C C . LYS A 1 104 ? 5.377 5.833 -25.630 1.00 46.00 104 LYS A C 1
ATOM 802 O O . LYS A 1 104 ? 6.335 5.178 -25.226 1.00 46.00 104 LYS A O 1
ATOM 807 N N . HIS A 1 105 ? 4.901 5.657 -26.860 1.00 43.03 105 HIS A N 1
ATOM 808 C CA . HIS A 1 105 ? 5.769 5.107 -27.907 1.00 43.03 105 HIS A CA 1
ATOM 809 C C . HIS A 1 105 ? 6.832 6.166 -28.253 1.00 43.03 105 HIS A C 1
ATOM 811 O O . HIS A 1 105 ? 6.794 6.806 -29.301 1.00 43.03 105 HIS A O 1
ATOM 817 N N . ILE A 1 106 ? 7.745 6.422 -27.316 1.00 44.25 106 ILE A N 1
ATOM 818 C CA . ILE A 1 106 ? 8.963 7.182 -27.572 1.00 44.25 106 ILE A CA 1
ATOM 819 C C . ILE A 1 106 ? 10.003 6.138 -27.960 1.00 44.25 106 ILE A C 1
ATOM 821 O O . ILE A 1 106 ? 10.269 5.247 -27.150 1.00 44.25 106 ILE A O 1
ATOM 825 N N . PRO A 1 107 ? 10.541 6.197 -29.187 1.00 40.28 107 PRO A N 1
ATOM 826 C CA . PRO A 1 107 ? 11.492 5.211 -29.667 1.00 40.28 107 PRO A CA 1
ATOM 827 C C . PRO A 1 107 ? 12.716 5.238 -28.751 1.00 40.28 107 PRO A C 1
ATOM 829 O O . PRO A 1 107 ? 13.372 6.267 -28.607 1.00 40.28 107 PRO A O 1
ATOM 832 N N . ILE A 1 108 ? 12.997 4.098 -28.116 1.00 55.34 108 ILE A N 1
ATOM 833 C CA . ILE A 1 108 ? 14.186 3.846 -27.284 1.00 55.34 108 ILE A CA 1
ATOM 834 C C . ILE A 1 108 ? 15.484 4.176 -28.056 1.00 55.34 108 ILE A C 1
ATOM 836 O O . ILE A 1 108 ? 16.500 4.500 -27.445 1.00 55.34 108 ILE A O 1
ATOM 840 N N . ASP A 1 109 ? 15.425 4.207 -29.390 1.00 50.56 109 ASP A N 1
ATOM 841 C CA . ASP A 1 109 ? 16.537 4.546 -30.279 1.00 50.56 109 ASP A CA 1
ATOM 842 C C . ASP A 1 109 ? 17.097 5.966 -30.075 1.00 50.56 109 ASP A C 1
ATOM 844 O O . ASP A 1 109 ? 18.288 6.181 -30.294 1.00 50.56 109 ASP A O 1
ATOM 848 N N . THR A 1 110 ? 16.308 6.947 -29.609 1.00 51.88 110 TH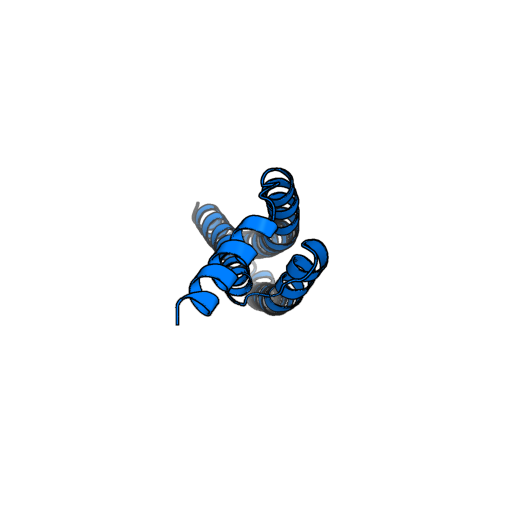R A N 1
ATOM 849 C CA . THR A 1 110 ? 16.810 8.330 -29.452 1.00 51.88 110 THR A CA 1
ATOM 850 C C . THR A 1 110 ? 17.627 8.564 -28.181 1.00 51.88 110 THR A C 1
ATOM 852 O O . THR A 1 110 ? 18.467 9.463 -28.181 1.00 51.88 110 THR A O 1
ATOM 855 N N . LEU A 1 111 ? 17.456 7.749 -27.132 1.00 56.69 111 LEU A N 1
ATOM 856 C CA . LEU A 1 111 ? 18.262 7.846 -25.903 1.00 56.69 111 LEU A CA 1
ATOM 857 C C . LEU A 1 111 ? 19.616 7.136 -26.044 1.00 56.69 111 LEU A C 1
ATOM 859 O O . LEU A 1 111 ? 20.633 7.649 -25.576 1.00 56.69 111 LEU A O 1
ATOM 863 N N . VAL A 1 112 ? 19.650 6.018 -26.779 1.00 56.06 112 VAL A N 1
ATOM 864 C CA . VAL A 1 112 ? 20.905 5.336 -27.138 1.00 56.06 112 VAL A CA 1
ATOM 865 C C . VAL A 1 112 ? 21.750 6.221 -28.060 1.00 56.06 112 VAL A C 1
ATOM 867 O O . VAL A 1 112 ? 22.969 6.284 -27.910 1.00 56.06 112 VAL A O 1
ATOM 870 N N . LEU A 1 113 ? 21.114 6.984 -28.959 1.00 55.38 113 LEU A N 1
ATOM 871 C CA . LEU A 1 113 ? 21.819 7.921 -29.836 1.00 55.38 113 LEU A CA 1
ATOM 872 C C . LEU A 1 113 ? 22.416 9.119 -29.072 1.00 55.38 113 LEU A C 1
ATOM 874 O O . LEU A 1 113 ? 23.478 9.603 -29.461 1.00 55.38 113 LEU A O 1
ATOM 878 N N . SER A 1 114 ? 21.787 9.583 -27.981 1.00 50.62 114 SER A N 1
ATOM 879 C CA . SER A 1 114 ? 22.358 10.647 -27.137 1.00 50.62 114 SER A CA 1
ATOM 880 C C . SER A 1 114 ? 23.538 10.168 -26.287 1.00 50.62 114 SER A C 1
ATOM 882 O O . SER A 1 114 ? 24.535 10.880 -26.215 1.00 50.62 114 SER A O 1
ATOM 884 N N . GLU A 1 115 ? 23.483 8.953 -25.728 1.00 58.03 115 GLU A N 1
ATOM 885 C CA . GLU A 1 115 ? 24.602 8.382 -24.956 1.00 58.03 115 GLU A CA 1
ATOM 886 C C . GLU A 1 115 ? 25.798 8.007 -25.852 1.00 58.03 115 GLU A C 1
ATOM 888 O O . GLU A 1 115 ? 26.953 8.264 -25.505 1.00 58.03 115 GLU A O 1
ATOM 893 N N . GLN A 1 116 ? 25.548 7.469 -27.054 1.00 52.81 116 GLN A N 1
ATOM 894 C CA . GLN A 1 116 ? 26.616 7.171 -28.017 1.00 52.81 116 GLN A CA 1
ATOM 895 C C . GLN A 1 116 ? 27.269 8.445 -28.567 1.00 52.81 116 GLN A C 1
ATOM 897 O O . GLN A 1 116 ? 28.489 8.490 -28.720 1.00 52.81 116 GLN A O 1
ATOM 902 N N . LYS A 1 117 ? 26.496 9.512 -28.809 1.00 52.69 117 LYS A N 1
ATOM 903 C CA . LYS A 1 117 ? 27.043 10.792 -29.286 1.00 52.69 117 LYS A CA 1
ATOM 904 C C . LYS A 1 117 ? 27.918 11.490 -28.238 1.00 52.69 117 LYS A C 1
ATOM 906 O O . LYS A 1 117 ? 28.876 12.151 -28.620 1.00 52.69 117 LYS A O 1
ATOM 911 N N . GLU A 1 118 ? 27.631 11.326 -26.947 1.00 55.94 118 GLU A N 1
ATOM 912 C CA . GLU A 1 118 ? 28.454 11.891 -25.865 1.00 55.94 118 GLU A CA 1
ATOM 913 C C . GLU A 1 118 ? 29.743 11.082 -25.619 1.00 55.94 118 GLU A C 1
ATOM 915 O O . GLU A 1 118 ? 30.768 11.645 -25.239 1.00 55.94 118 GLU A O 1
ATOM 920 N N . THR A 1 119 ? 29.723 9.777 -25.912 1.00 50.50 119 THR A N 1
ATOM 921 C CA . THR A 1 119 ? 30.894 8.888 -25.787 1.00 50.50 119 THR A CA 1
ATOM 922 C C . THR A 1 119 ? 31.852 9.003 -26.983 1.00 50.50 119 THR A C 1
ATOM 924 O O . THR A 1 119 ? 33.049 8.808 -26.822 1.00 50.50 119 THR A O 1
ATOM 927 N N . MET A 1 120 ? 31.353 9.368 -28.170 1.00 45.59 120 MET A N 1
ATOM 928 C CA . MET A 1 120 ? 32.162 9.583 -29.385 1.00 45.59 120 MET A CA 1
ATOM 929 C C . MET A 1 120 ? 32.801 10.982 -29.473 1.00 45.59 120 MET A C 1
ATOM 931 O O . MET A 1 120 ? 33.546 11.251 -30.412 1.00 45.59 120 MET A O 1
ATOM 935 N N . LEU A 1 121 ? 32.472 11.893 -28.546 1.00 54.53 121 LEU A N 1
ATOM 936 C CA . LEU A 1 121 ? 32.998 13.266 -28.511 1.00 54.53 121 LEU A CA 1
ATOM 937 C C . LEU A 1 121 ? 34.058 13.495 -27.416 1.00 54.53 121 LEU A C 1
ATOM 939 O O . LEU A 1 121 ? 34.488 14.635 -27.227 1.00 54.53 121 LEU A O 1
ATOM 943 N N . LYS A 1 122 ? 34.449 12.441 -26.691 1.00 42.69 122 LYS A N 1
ATOM 944 C CA . LYS A 1 122 ? 35.553 12.433 -25.721 1.00 42.69 122 LYS A CA 1
ATOM 945 C C . LYS A 1 122 ? 36.751 11.662 -26.254 1.00 42.69 122 LYS A C 1
ATOM 947 O O . LYS A 1 122 ? 36.541 10.755 -27.087 1.00 42.69 122 LYS A O 1
#

Radius of gyration: 20.23 Å; Cα contacts (8 Å, |Δi|>4): 64; chains: 1; bounding box: 54×20×55 Å